Protein AF-A0A7Z9V3S9-F1 (afdb_monomer)

pLDDT: mean 89.84, std 14.11, range [37.84, 98.12]

Mean predicted aligned error: 5.93 Å

Secondary structure (DSSP, 8-state):
---TTSPPPS---GGG-EEEEEEEEEEEETTEEEEEEEEEEEEEEPTTSS-EEEEEEE--EEESSSSS-EE-GGG--SB-PPPGGG--S-SSEEE--S--EEETTEEEEEEEEES-S--EEEESSTTTSEEEEPTT--S--EEEEEEEEETTSS------SS----

Radius of gyration: 18.34 Å; Cα contacts (8 Å, |Δi|>4): 378; chains: 1; bounding box: 42×35×62 Å

Solvent-accessible surface area (backbone atoms only — not comparable to full-atom values): 9459 Å² total; per-residue (Å²): 108,94,55,84,57,40,55,62,54,93,39,80,37,82,91,48,56,44,78,46,76,75,46,62,22,60,34,78,53,98,88,30,36,39,32,18,35,10,34,32,39,34,26,10,70,38,68,58,42,105,48,65,28,35,37,28,33,16,27,42,30,38,21,81,75,86,75,61,73,45,72,37,78,89,67,40,64,72,48,62,55,41,49,66,87,68,81,64,36,32,22,20,32,43,44,39,30,52,50,74,45,79,53,92,67,31,33,39,33,54,25,44,15,19,41,63,72,72,65,52,46,53,49,65,56,70,88,80,40,45,81,44,76,50,86,90,67,70,91,79,45,59,46,79,44,79,50,78,40,53,70,76,67,87,64,84,76,86,57,61,106,52,84,80,74,133

Structure (mmCIF, N/CA/C/O backbone):
data_AF-A0A7Z9V3S9-F1
#
_entry.id   AF-A0A7Z9V3S9-F1
#
loop_
_atom_site.group_PDB
_atom_site.id
_atom_site.type_symbol
_atom_site.label_atom_id
_atom_site.label_alt_id
_atom_site.label_comp_id
_atom_site.label_asym_id
_atom_site.label_entity_id
_atom_site.label_seq_id
_atom_site.pdbx_PDB_ins_code
_atom_site.Cartn_x
_atom_site.Cartn_y
_atom_site.Cartn_z
_atom_site.occupancy
_atom_site.B_iso_or_equiv
_atom_site.auth_seq_id
_atom_site.auth_comp_id
_atom_site.auth_asym_id
_atom_site.auth_atom_id
_atom_site.pdbx_PDB_model_num
ATOM 1 N N . MET A 1 1 ? 12.859 -6.558 -1.385 1.00 61.97 1 MET A N 1
ATOM 2 C CA . MET A 1 1 ? 12.706 -7.103 -0.014 1.00 61.97 1 MET A CA 1
ATOM 3 C C . MET A 1 1 ? 13.640 -8.294 0.148 1.00 61.97 1 MET A C 1
ATOM 5 O O . MET A 1 1 ? 13.867 -8.996 -0.819 1.00 61.97 1 MET A O 1
ATOM 9 N N . ALA A 1 2 ? 14.183 -8.560 1.337 1.00 78.69 2 ALA A N 1
ATOM 10 C CA . ALA A 1 2 ? 15.066 -9.725 1.514 1.00 78.69 2 ALA A CA 1
ATOM 11 C C . ALA A 1 2 ? 14.321 -11.077 1.439 1.00 78.69 2 ALA A C 1
ATOM 13 O O . ALA A 1 2 ? 14.944 -12.111 1.231 1.00 78.69 2 ALA A O 1
ATOM 14 N N . ASN A 1 3 ? 12.993 -11.076 1.609 1.00 89.88 3 ASN A N 1
ATOM 15 C CA . ASN A 1 3 ? 12.168 -12.281 1.559 1.00 89.88 3 ASN A CA 1
ATOM 16 C C . ASN A 1 3 ? 11.812 -12.641 0.101 1.00 89.88 3 ASN A C 1
ATOM 18 O O . ASN A 1 3 ? 11.075 -11.869 -0.518 1.00 89.88 3 ASN A O 1
ATOM 22 N N . PRO A 1 4 ? 12.264 -13.793 -0.433 1.00 92.62 4 PRO A N 1
ATOM 23 C CA . PRO A 1 4 ? 11.980 -14.208 -1.809 1.00 92.62 4 PRO A CA 1
ATOM 24 C C . PRO A 1 4 ? 10.513 -14.601 -2.043 1.00 92.62 4 PRO A C 1
ATOM 26 O O . PRO A 1 4 ? 10.077 -14.655 -3.186 1.00 92.62 4 PRO A O 1
ATOM 29 N N . ASN A 1 5 ? 9.734 -14.836 -0.982 1.00 95.25 5 ASN A N 1
ATOM 30 C CA . ASN A 1 5 ? 8.317 -15.192 -1.090 1.00 95.25 5 ASN A CA 1
ATOM 31 C C . ASN A 1 5 ? 7.400 -13.979 -1.316 1.00 95.25 5 ASN A C 1
ATOM 33 O O . ASN A 1 5 ? 6.192 -14.157 -1.445 1.00 95.25 5 ASN A O 1
ATOM 37 N N . LEU A 1 6 ? 7.942 -12.759 -1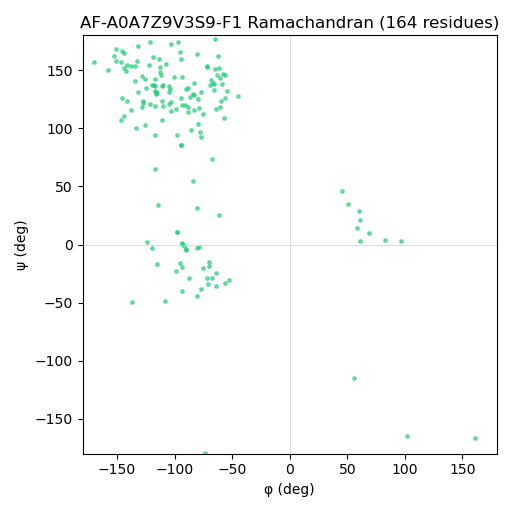.322 1.00 95.31 6 LEU A N 1
ATOM 38 C CA . LEU A 1 6 ? 7.198 -11.522 -1.570 1.00 95.31 6 LEU A CA 1
ATOM 39 C C . LEU A 1 6 ? 7.529 -10.963 -2.954 1.00 95.31 6 LEU A C 1
ATOM 41 O O . LEU A 1 6 ? 8.622 -11.201 -3.479 1.00 95.31 6 LEU A O 1
ATOM 45 N N . CYS A 1 7 ? 6.612 -10.174 -3.520 1.00 94.31 7 CYS A N 1
ATOM 46 C CA . CYS A 1 7 ? 6.861 -9.490 -4.785 1.00 94.31 7 CYS A CA 1
ATOM 47 C C . CYS A 1 7 ? 8.064 -8.555 -4.651 1.00 94.31 7 CYS A C 1
ATOM 49 O O . CYS A 1 7 ? 8.102 -7.671 -3.793 1.00 94.31 7 CYS A O 1
ATOM 51 N N . GLN A 1 8 ? 9.063 -8.757 -5.504 1.00 94.06 8 GLN A N 1
ATOM 52 C CA . GLN A 1 8 ? 10.227 -7.887 -5.538 1.00 94.06 8 GLN A CA 1
ATOM 53 C C . GLN A 1 8 ? 9.923 -6.650 -6.387 1.00 94.06 8 GLN A C 1
ATOM 55 O O . GLN A 1 8 ? 9.304 -6.786 -7.444 1.00 94.06 8 GLN A O 1
ATOM 60 N N . PRO A 1 9 ? 10.364 -5.454 -5.964 1.00 93.50 9 PRO A N 1
ATOM 61 C CA . PRO A 1 9 ? 10.438 -4.309 -6.861 1.00 93.50 9 PRO A CA 1
ATOM 62 C C . PRO A 1 9 ? 11.298 -4.654 -8.079 1.00 93.50 9 PRO A C 1
ATOM 64 O O . PRO A 1 9 ? 12.271 -5.404 -7.962 1.00 93.50 9 PRO A O 1
ATOM 67 N N . ARG A 1 10 ? 10.956 -4.101 -9.240 1.00 92.88 10 ARG A N 1
ATOM 68 C CA . ARG A 1 10 ? 11.721 -4.292 -10.478 1.00 92.88 10 ARG A CA 1
ATOM 69 C C . ARG A 1 10 ? 13.050 -3.554 -10.437 1.00 92.88 10 ARG A C 1
ATOM 71 O O . ARG A 1 10 ? 14.028 -4.037 -11.001 1.00 92.88 10 ARG A O 1
ATOM 78 N N . PHE A 1 11 ? 13.076 -2.400 -9.776 1.00 91.88 11 PHE A N 1
ATOM 79 C CA . PHE A 1 11 ? 14.257 -1.555 -9.666 1.00 91.88 11 PHE A CA 1
ATOM 80 C C . PHE A 1 11 ? 14.697 -1.427 -8.209 1.00 91.88 11 PHE A C 1
ATOM 82 O O . PHE A 1 11 ? 13.886 -1.243 -7.294 1.00 91.88 11 PHE A O 1
ATOM 89 N N . ASN A 1 12 ? 16.007 -1.538 -7.991 1.00 92.81 12 ASN A N 1
ATOM 90 C CA . ASN A 1 12 ? 16.592 -1.522 -6.661 1.00 92.81 12 ASN A CA 1
ATOM 91 C C . ASN A 1 12 ? 17.947 -0.803 -6.667 1.00 92.81 12 ASN A C 1
ATOM 93 O O . ASN A 1 12 ? 18.922 -1.314 -7.214 1.00 92.81 12 ASN A O 1
ATOM 97 N N . SER A 1 13 ? 17.981 0.364 -6.036 1.00 94.31 13 SER A N 1
ATOM 98 C CA . SER A 1 13 ? 19.121 1.263 -5.894 1.00 94.31 13 SER A CA 1
ATOM 99 C C . SER A 1 13 ? 19.108 1.777 -4.458 1.00 94.31 13 SER A C 1
ATOM 101 O O . SER A 1 13 ? 18.150 2.415 -4.020 1.00 94.31 13 SER A O 1
ATOM 103 N N . ARG A 1 14 ? 20.134 1.437 -3.675 1.00 91.81 14 ARG A N 1
ATOM 104 C CA . ARG A 1 14 ? 20.127 1.683 -2.224 1.00 91.81 14 ARG A CA 1
ATOM 105 C C . ARG A 1 14 ? 20.162 3.174 -1.901 1.00 91.81 14 ARG A C 1
ATOM 107 O O . ARG A 1 14 ? 19.652 3.600 -0.868 1.00 91.81 14 ARG A O 1
ATOM 114 N N . GLU A 1 15 ? 20.768 3.943 -2.788 1.00 94.00 15 GLU A N 1
ATOM 115 C CA . GLU A 1 15 ? 20.914 5.389 -2.732 1.00 94.00 15 GLU A CA 1
ATOM 1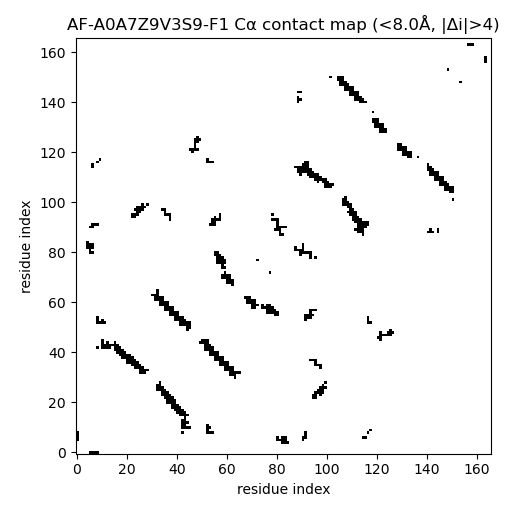16 C C . GLU A 1 15 ? 19.552 6.098 -2.812 1.00 94.00 15 GLU A C 1
ATOM 118 O O . GLU A 1 15 ? 19.397 7.188 -2.266 1.00 94.00 15 GLU A O 1
ATOM 123 N N . ASP A 1 16 ? 18.550 5.442 -3.406 1.00 93.12 16 ASP A N 1
ATOM 124 C CA . ASP A 1 16 ? 17.196 5.970 -3.596 1.00 93.12 16 ASP A CA 1
ATOM 125 C C . ASP A 1 16 ? 16.226 5.571 -2.469 1.00 93.12 16 ASP A C 1
ATOM 127 O O . ASP A 1 16 ? 15.036 5.899 -2.520 1.00 93.12 16 ASP A O 1
ATOM 131 N N . TYR A 1 17 ? 16.687 4.826 -1.458 1.00 96.19 17 TYR A N 1
ATOM 132 C CA . TYR A 1 17 ? 15.806 4.320 -0.407 1.00 96.19 17 TYR A CA 1
ATOM 133 C C . TYR A 1 17 ? 15.201 5.455 0.411 1.00 96.19 17 TYR A C 1
ATOM 135 O O . TYR A 1 17 ? 15.885 6.159 1.156 1.00 96.19 17 TYR A O 1
ATOM 143 N N . LYS A 1 18 ? 13.875 5.569 0.340 1.00 96.56 18 LYS A N 1
ATOM 144 C CA . LYS A 1 18 ? 13.100 6.552 1.093 1.00 96.56 18 LYS A CA 1
ATOM 145 C C . LYS A 1 18 ? 11.783 5.951 1.554 1.00 96.56 18 LYS A C 1
ATOM 147 O O . LYS A 1 18 ? 11.221 5.080 0.895 1.00 96.56 18 LYS A O 1
ATOM 152 N N . VAL A 1 19 ? 11.295 6.425 2.698 1.00 96.94 19 VAL A N 1
ATOM 153 C CA . VAL A 1 19 ? 9.966 6.076 3.195 1.00 96.94 19 VAL A CA 1
ATOM 154 C C . VAL A 1 19 ? 9.139 7.336 3.359 1.00 96.94 19 VAL A C 1
ATOM 156 O O . VAL A 1 19 ? 9.506 8.210 4.140 1.00 96.94 19 VAL A O 1
ATOM 159 N N . ASP A 1 20 ? 8.010 7.391 2.661 1.00 96.06 20 ASP A N 1
ATOM 160 C CA . ASP A 1 20 ? 7.038 8.477 2.752 1.00 96.06 20 ASP A CA 1
ATOM 161 C C . ASP A 1 20 ? 5.664 7.929 3.160 1.00 96.06 20 ASP A C 1
ATOM 163 O O . ASP A 1 20 ? 5.335 6.764 2.923 1.00 96.06 20 ASP A O 1
ATOM 167 N N . VAL A 1 21 ? 4.839 8.771 3.782 1.00 96.75 21 VAL A N 1
ATOM 168 C CA . VAL A 1 21 ? 3.416 8.459 3.958 1.00 96.75 21 VAL A CA 1
ATOM 169 C C . VAL A 1 21 ? 2.725 8.778 2.637 1.00 96.75 21 VAL A C 1
ATOM 171 O O . VAL A 1 21 ? 2.524 9.946 2.318 1.00 96.75 21 VAL A O 1
ATOM 174 N N . TYR A 1 22 ? 2.394 7.751 1.857 1.00 95.81 22 TYR A N 1
ATOM 175 C CA . TYR A 1 22 ? 1.791 7.929 0.531 1.00 95.81 22 TYR A CA 1
ATOM 176 C C . TYR A 1 22 ? 0.308 8.282 0.622 1.00 95.81 22 TYR A C 1
ATOM 178 O O . TYR A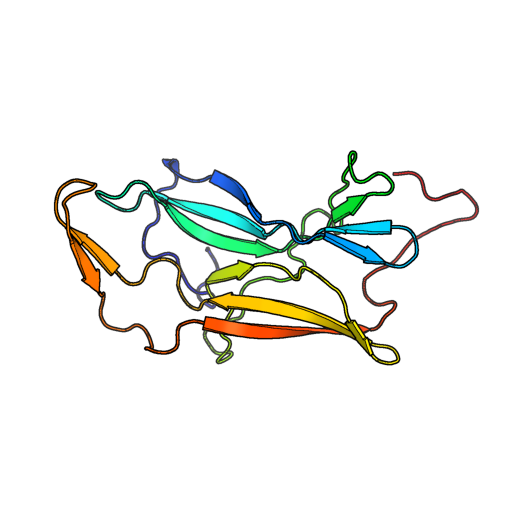 1 22 ? -0.219 9.103 -0.125 1.00 95.81 22 TYR A O 1
ATOM 186 N N . ASN A 1 23 ? -0.368 7.661 1.579 1.00 95.25 23 ASN A N 1
ATOM 187 C CA . ASN A 1 23 ? -1.765 7.896 1.884 1.00 95.25 23 ASN A CA 1
ATOM 188 C C . ASN A 1 23 ? -2.012 7.611 3.368 1.00 95.25 23 ASN A C 1
ATOM 190 O O . ASN A 1 23 ? -1.254 6.867 3.988 1.00 95.25 23 ASN A O 1
ATOM 194 N N . MET A 1 24 ? -3.071 8.180 3.938 1.00 95.88 24 MET A N 1
ATOM 195 C CA . MET A 1 24 ? -3.566 7.783 5.252 1.00 95.88 24 MET A CA 1
ATOM 196 C C . MET A 1 24 ? -5.086 7.922 5.291 1.00 95.88 24 MET A C 1
ATOM 198 O O . MET A 1 24 ? -5.606 9.035 5.362 1.00 95.88 24 MET A O 1
ATOM 202 N N . GLY A 1 25 ? -5.791 6.791 5.276 1.00 94.25 25 GLY A N 1
ATOM 203 C CA . GLY A 1 25 ? -7.214 6.755 5.601 1.00 94.25 25 GLY A CA 1
ATOM 204 C C . GLY A 1 25 ? -7.423 7.065 7.083 1.00 94.25 25 GLY A C 1
ATOM 205 O O . GLY A 1 25 ? -6.617 6.647 7.914 1.00 94.25 25 GLY A O 1
ATOM 206 N N . VAL A 1 26 ? -8.479 7.809 7.422 1.00 95.56 26 VAL A N 1
ATOM 207 C CA . VAL A 1 26 ? -8.802 8.192 8.806 1.00 95.56 26 VAL A CA 1
ATOM 208 C C . VAL A 1 26 ? -10.269 7.921 9.102 1.00 95.56 26 VAL A C 1
ATOM 210 O O . VAL A 1 26 ? -11.141 8.362 8.359 1.00 95.56 26 VAL A O 1
ATOM 213 N N . PHE A 1 27 ? -10.549 7.253 10.220 1.00 93.25 27 PHE A N 1
ATOM 214 C CA . PHE A 1 27 ? -11.910 6.949 10.660 1.00 93.25 27 PHE A CA 1
ATOM 215 C C . PHE A 1 27 ? -12.038 6.961 12.178 1.00 93.25 27 PHE A C 1
ATOM 217 O O . PHE A 1 27 ? -11.066 6.795 12.913 1.00 93.25 27 PHE A O 1
ATOM 224 N N . ARG A 1 28 ? -13.259 7.174 12.672 1.00 91.81 28 ARG A N 1
ATOM 225 C CA . ARG A 1 28 ? -13.535 7.207 14.109 1.00 91.81 28 ARG A CA 1
ATOM 226 C C . ARG A 1 28 ? -13.854 5.808 14.628 1.00 91.81 28 ARG A C 1
ATOM 228 O O . ARG A 1 28 ? -14.679 5.110 14.053 1.00 91.81 28 ARG A O 1
ATOM 235 N N . TYR A 1 29 ? -13.264 5.433 15.758 1.00 88.31 29 TYR A N 1
ATOM 236 C CA . TYR A 1 29 ? -13.558 4.188 16.460 1.00 88.31 29 TYR A CA 1
ATOM 237 C C . TYR A 1 29 ? -13.437 4.384 17.976 1.00 88.31 29 TYR A C 1
ATOM 239 O O . TYR A 1 29 ? -12.415 4.865 18.458 1.00 88.31 29 TYR A O 1
ATOM 247 N N . GLN A 1 30 ? -14.491 4.039 18.728 1.00 84.69 30 GLN A N 1
ATOM 248 C CA . GLN A 1 30 ? -14.518 4.035 20.206 1.00 84.69 30 GLN A CA 1
ATOM 249 C C . GLN A 1 30 ? -13.902 5.292 20.866 1.00 84.69 30 GLN A C 1
ATOM 251 O O . GLN A 1 30 ? -13.097 5.208 21.788 1.00 84.69 30 GLN A O 1
ATOM 256 N N . GLY A 1 31 ? -14.260 6.484 20.375 1.00 85.94 31 GLY A N 1
ATOM 257 C CA . GLY A 1 31 ? -13.788 7.757 20.943 1.00 85.94 31 GLY A CA 1
ATOM 258 C C . GLY A 1 31 ? -12.407 8.229 20.470 1.00 85.94 31 GLY A C 1
ATOM 259 O O . GLY A 1 31 ? -11.958 9.284 20.910 1.00 85.94 31 GLY A O 1
ATOM 260 N N . TYR A 1 32 ? -11.773 7.510 19.544 1.00 91.12 32 TYR A N 1
ATOM 261 C CA . TYR A 1 32 ? -10.526 7.906 18.888 1.00 91.12 32 TYR A CA 1
ATOM 262 C C . TYR A 1 32 ? -10.714 8.052 17.383 1.00 91.12 32 TYR A C 1
ATOM 264 O O . TYR A 1 32 ? -11.645 7.497 16.799 1.00 91.12 32 TYR A O 1
ATOM 272 N N . TYR A 1 33 ? -9.785 8.759 16.756 1.00 94.69 33 TYR A N 1
ATOM 273 C CA . TYR A 1 33 ? -9.528 8.657 15.331 1.00 94.69 33 TYR A CA 1
ATOM 274 C C . TYR A 1 33 ? -8.408 7.650 15.123 1.00 94.69 33 TYR A C 1
ATOM 276 O O . TYR A 1 33 ? -7.342 7.769 15.726 1.00 94.69 33 TYR A O 1
ATOM 284 N N . LEU A 1 34 ? -8.656 6.653 14.288 1.00 93.88 34 LEU A N 1
ATOM 285 C CA . LEU A 1 34 ? -7.654 5.722 13.806 1.00 93.88 34 LEU A CA 1
ATOM 286 C C . LEU A 1 34 ? -7.228 6.142 12.405 1.00 93.88 34 LEU A C 1
ATOM 288 O O . LEU A 1 34 ? -8.034 6.649 11.626 1.00 93.88 34 LEU A O 1
ATOM 292 N N . GLY A 1 35 ? -5.949 5.948 12.116 1.00 95.56 35 GLY A N 1
ATOM 293 C CA . GLY A 1 35 ? -5.323 6.246 10.841 1.00 95.56 35 GLY A CA 1
ATOM 294 C C . GLY A 1 35 ? -4.602 5.018 10.306 1.00 95.56 35 GLY A C 1
ATOM 295 O O . GLY A 1 35 ? -3.993 4.276 11.079 1.00 95.56 35 GLY A O 1
ATOM 296 N N . THR A 1 36 ? -4.647 4.817 8.993 1.00 96.44 36 THR A N 1
ATOM 297 C CA . THR A 1 36 ? -4.009 3.695 8.285 1.00 96.44 36 THR A CA 1
ATOM 298 C C . THR A 1 36 ? -2.937 4.201 7.314 1.00 96.44 36 THR A C 1
ATOM 300 O O . THR A 1 36 ? -3.100 4.087 6.097 1.00 96.44 36 THR A O 1
ATOM 303 N N . PRO A 1 37 ? -1.842 4.823 7.800 1.00 97.38 37 PRO A N 1
ATOM 304 C CA . PRO A 1 37 ? -0.820 5.353 6.909 1.00 97.38 37 PRO A CA 1
ATOM 305 C C . PRO A 1 37 ? -0.203 4.229 6.069 1.00 97.38 37 PRO A C 1
ATOM 307 O O . PRO A 1 37 ? 0.405 3.297 6.600 1.00 97.38 37 PRO A O 1
ATOM 310 N N . ALA A 1 38 ? -0.365 4.332 4.753 1.00 98.00 38 ALA A N 1
ATOM 311 C CA . ALA A 1 38 ? 0.304 3.509 3.764 1.00 98.00 38 ALA A CA 1
ATOM 312 C C . ALA A 1 38 ? 1.735 4.033 3.609 1.00 98.00 38 ALA A C 1
ATOM 314 O O . ALA A 1 38 ? 1.988 5.025 2.919 1.00 98.00 38 ALA A O 1
ATOM 315 N N . MET A 1 39 ? 2.665 3.393 4.313 1.00 98.12 39 MET A N 1
ATOM 316 C CA . MET A 1 39 ? 4.081 3.725 4.248 1.00 98.12 39 MET A CA 1
ATOM 317 C C . MET A 1 39 ? 4.631 3.194 2.932 1.00 98.12 39 MET A C 1
ATOM 319 O O . MET A 1 39 ? 4.691 1.981 2.736 1.00 98.12 39 MET A O 1
ATOM 323 N N . TYR A 1 40 ? 5.018 4.089 2.035 1.00 97.69 40 TYR A N 1
ATOM 324 C CA . TYR A 1 40 ? 5.626 3.723 0.768 1.00 97.69 40 TYR A CA 1
ATOM 325 C C . TYR A 1 40 ? 7.139 3.675 0.915 1.00 97.69 40 TYR A C 1
ATOM 327 O O . TYR A 1 40 ? 7.762 4.674 1.261 1.00 97.69 40 TYR A O 1
ATOM 335 N N . HIS A 1 41 ? 7.708 2.505 0.659 1.00 97.00 41 HIS A N 1
ATOM 336 C CA . HIS A 1 41 ? 9.135 2.233 0.657 1.00 97.00 41 HIS A CA 1
ATOM 337 C C . HIS A 1 41 ? 9.638 2.290 -0.785 1.00 97.00 41 HIS A C 1
ATOM 339 O O . HIS A 1 41 ? 9.558 1.293 -1.508 1.00 97.00 41 HIS A O 1
ATOM 345 N N . ALA A 1 42 ? 10.139 3.455 -1.195 1.00 96.94 42 ALA A N 1
ATOM 346 C CA . ALA A 1 42 ? 10.808 3.618 -2.477 1.00 96.94 42 ALA A CA 1
ATOM 347 C C . ALA A 1 42 ? 12.103 2.799 -2.486 1.00 96.94 42 ALA A C 1
ATOM 349 O O . ALA A 1 42 ? 12.877 2.840 -1.525 1.00 96.94 42 ALA A O 1
ATOM 350 N N . THR A 1 43 ? 12.329 2.051 -3.563 1.00 96.12 43 THR A N 1
ATOM 351 C CA . THR A 1 43 ? 13.523 1.218 -3.740 1.00 96.12 43 THR A CA 1
ATOM 352 C C . THR A 1 43 ? 14.402 1.654 -4.894 1.00 96.12 43 THR A C 1
ATOM 354 O O . THR A 1 43 ? 15.545 1.222 -4.941 1.00 96.12 43 THR A O 1
ATOM 357 N N . SER A 1 44 ? 13.902 2.466 -5.824 1.00 96.12 44 SER A N 1
ATOM 358 C CA . SER A 1 44 ? 14.707 3.089 -6.879 1.00 96.12 44 SER A CA 1
ATOM 359 C C . SER A 1 44 ? 13.906 4.149 -7.629 1.00 96.12 44 SER A C 1
ATOM 361 O O . SER A 1 44 ? 12.677 4.067 -7.677 1.00 96.12 44 SER A O 1
ATOM 363 N N . GLY A 1 45 ? 14.580 5.104 -8.270 1.00 94.50 45 GLY A N 1
ATOM 364 C CA . GLY A 1 45 ? 13.987 5.879 -9.362 1.00 94.50 45 GLY A CA 1
ATOM 365 C C . GLY A 1 45 ? 13.623 5.004 -10.570 1.00 94.50 45 GLY A C 1
ATOM 366 O O . GLY A 1 45 ? 14.307 4.033 -10.888 1.00 94.50 45 GLY A O 1
ATOM 367 N N . VAL A 1 46 ? 12.544 5.349 -11.272 1.00 92.62 46 VAL A N 1
ATOM 368 C CA . VAL A 1 46 ? 12.216 4.742 -12.569 1.00 92.62 46 VAL A CA 1
ATOM 369 C C . VAL A 1 46 ? 13.005 5.470 -13.65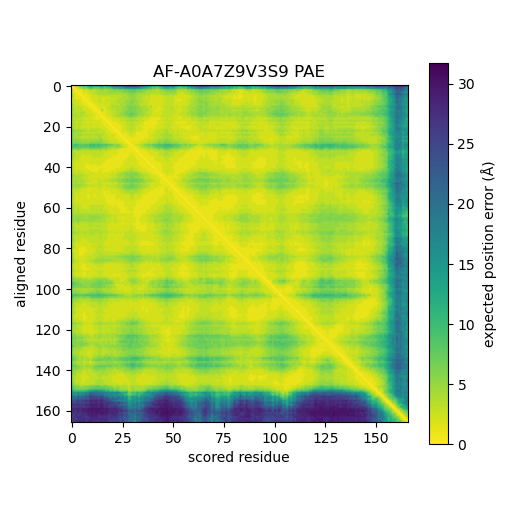1 1.00 92.62 46 VAL A C 1
ATOM 371 O O . VAL A 1 46 ? 12.979 6.697 -13.736 1.00 92.62 46 VAL A O 1
ATOM 374 N N . LYS A 1 47 ? 13.725 4.721 -14.491 1.00 91.44 47 LYS A N 1
ATOM 375 C CA . LYS A 1 47 ? 14.540 5.304 -15.563 1.00 91.44 47 LYS A CA 1
ATOM 376 C C . LYS A 1 47 ? 13.691 6.225 -16.449 1.00 91.44 47 LYS A C 1
ATOM 378 O O . LYS A 1 47 ? 12.616 5.832 -16.891 1.00 91.44 47 LYS A O 1
ATOM 383 N N . ASN A 1 48 ? 14.212 7.424 -16.715 1.00 93.50 48 ASN A N 1
ATOM 384 C CA . ASN A 1 48 ? 13.600 8.456 -17.558 1.00 93.50 48 ASN A CA 1
ATOM 385 C C . ASN A 1 48 ? 12.204 8.936 -17.112 1.00 93.50 48 ASN A C 1
ATOM 387 O O . ASN A 1 48 ? 11.532 9.608 -17.886 1.00 93.50 48 ASN A O 1
ATOM 391 N N . TYR A 1 49 ? 11.764 8.635 -15.886 1.00 95.50 49 TYR A N 1
ATOM 392 C CA . TYR A 1 49 ? 10.429 8.986 -15.406 1.00 95.50 49 TYR A CA 1
ATOM 393 C C . TYR A 1 49 ? 10.486 9.576 -13.986 1.00 95.50 49 TYR A C 1
ATOM 395 O O . TYR A 1 49 ? 11.239 9.076 -13.152 1.00 95.50 49 TYR A O 1
ATOM 403 N N . PRO A 1 50 ? 9.688 10.607 -13.645 1.00 93.81 50 PRO A N 1
ATOM 404 C CA . PRO A 1 50 ? 9.812 11.338 -12.378 1.00 93.81 50 PRO A CA 1
ATOM 405 C C . PRO A 1 50 ? 9.154 10.616 -11.188 1.00 93.81 50 PRO A C 1
ATOM 407 O O . PRO A 1 50 ? 8.628 11.251 -10.276 1.00 93.81 50 PRO A O 1
ATOM 410 N N . ASN A 1 51 ? 9.136 9.284 -11.189 1.00 93.19 51 ASN A N 1
ATOM 411 C CA . ASN A 1 51 ? 8.547 8.481 -10.123 1.00 93.19 51 ASN A CA 1
ATOM 412 C C . ASN A 1 51 ? 9.510 7.372 -9.696 1.00 93.19 51 ASN A C 1
ATOM 414 O O . ASN A 1 51 ? 10.535 7.134 -10.328 1.00 93.19 51 ASN A O 1
ATOM 418 N N . THR A 1 52 ? 9.176 6.697 -8.607 1.00 95.06 52 THR A N 1
ATOM 419 C CA . THR A 1 52 ? 9.971 5.607 -8.045 1.00 95.06 52 THR A CA 1
ATOM 420 C C . THR A 1 52 ? 9.230 4.281 -8.148 1.00 95.06 52 THR A C 1
ATOM 422 O O . THR A 1 52 ? 8.002 4.236 -8.283 1.00 95.06 52 THR A O 1
ATOM 425 N N . ASP A 1 53 ? 9.999 3.203 -8.075 1.00 95.69 53 ASP A N 1
ATOM 426 C CA . ASP A 1 53 ? 9.509 1.861 -7.794 1.00 95.69 53 ASP A CA 1
ATOM 427 C C . ASP A 1 53 ? 9.627 1.559 -6.294 1.00 95.69 53 ASP A C 1
ATOM 429 O O . ASP A 1 53 ? 10.386 2.220 -5.578 1.00 95.69 53 ASP A O 1
ATOM 433 N N . GLY A 1 54 ? 8.863 0.586 -5.803 1.00 95.88 54 GLY A N 1
ATOM 434 C CA . GLY A 1 54 ? 8.800 0.291 -4.377 1.00 95.88 54 GLY A CA 1
ATOM 435 C C . GLY A 1 54 ? 7.574 -0.512 -3.958 1.00 95.88 54 GLY A C 1
ATOM 436 O O . GLY A 1 54 ? 6.854 -1.076 -4.781 1.00 95.88 54 GLY A O 1
ATOM 437 N N . TYR A 1 55 ? 7.329 -0.556 -2.650 1.00 96.62 55 TYR A N 1
ATOM 438 C CA . TYR A 1 55 ? 6.228 -1.315 -2.049 1.00 96.62 55 TYR A CA 1
ATOM 439 C C . TYR A 1 55 ? 5.620 -0.590 -0.845 1.00 96.62 55 TYR A C 1
ATOM 441 O O . TYR A 1 55 ? 6.211 0.346 -0.308 1.00 96.62 55 TYR A O 1
ATOM 449 N N . HIS A 1 56 ? 4.434 -1.020 -0.412 1.00 97.81 56 HIS A N 1
ATOM 450 C CA . HIS A 1 56 ? 3.714 -0.406 0.703 1.00 97.81 56 HIS A CA 1
ATOM 451 C C . HIS A 1 56 ? 3.624 -1.320 1.924 1.00 97.81 56 HIS A C 1
ATOM 453 O O . HIS A 1 56 ? 3.466 -2.533 1.803 1.00 97.81 56 HIS A O 1
ATOM 459 N N . LEU A 1 57 ? 3.656 -0.707 3.106 1.00 97.31 57 LEU A N 1
ATOM 460 C CA . LEU A 1 57 ? 3.282 -1.319 4.378 1.00 97.31 57 LEU A CA 1
ATOM 461 C C . LEU A 1 57 ? 2.273 -0.403 5.067 1.00 97.31 57 LEU A C 1
ATOM 463 O O . LEU A 1 57 ? 2.588 0.743 5.390 1.00 97.31 57 LEU A O 1
ATOM 467 N N . VAL A 1 58 ? 1.057 -0.887 5.307 1.00 97.50 58 VAL A N 1
ATOM 468 C CA . VAL A 1 58 ? 0.060 -0.118 6.057 1.00 97.50 58 VAL A CA 1
ATOM 469 C C . VAL A 1 58 ? 0.372 -0.258 7.536 1.00 97.50 58 VAL A C 1
ATOM 471 O O . VAL A 1 58 ? 0.454 -1.370 8.051 1.00 97.50 58 VAL A O 1
ATOM 474 N N . GLN A 1 59 ? 0.539 0.862 8.230 1.00 96.50 59 GLN A N 1
ATOM 475 C CA . GLN A 1 59 ? 0.683 0.905 9.686 1.00 96.50 59 GLN A CA 1
ATOM 476 C C . GLN A 1 59 ? -0.623 1.374 10.334 1.00 96.50 59 GLN A C 1
ATOM 478 O O . GLN A 1 59 ? -1.552 1.796 9.649 1.00 96.50 59 GLN A O 1
ATOM 483 N N . LEU A 1 60 ? -0.688 1.314 11.664 1.00 94.44 60 LEU A N 1
ATOM 484 C CA . LEU A 1 60 ? -1.803 1.846 12.441 1.00 94.44 60 LEU A CA 1
ATOM 485 C C . LEU A 1 60 ? -1.345 3.068 13.243 1.00 94.44 60 LEU A C 1
ATOM 487 O O . LEU A 1 60 ? -0.276 3.059 13.859 1.00 94.44 60 LEU A O 1
ATOM 491 N N . ALA A 1 61 ? -2.159 4.115 13.253 1.00 95.44 61 ALA A N 1
ATOM 492 C CA . ALA A 1 61 ? -1.964 5.304 14.069 1.00 95.44 61 ALA A CA 1
ATOM 493 C C . ALA A 1 61 ? -3.264 5.683 14.780 1.00 95.44 61 ALA A C 1
ATOM 495 O O . ALA A 1 61 ? -4.350 5.326 14.327 1.00 95.44 61 ALA A O 1
ATOM 496 N N . CYS A 1 62 ? -3.168 6.425 15.879 1.00 95.75 62 CYS A N 1
ATOM 497 C CA . CYS A 1 62 ? -4.333 6.989 16.547 1.00 95.75 62 CYS A CA 1
ATOM 498 C C . CYS A 1 62 ? -4.135 8.455 16.918 1.00 95.75 62 CYS A C 1
ATOM 500 O O . CYS A 1 62 ? -3.017 8.907 17.179 1.00 95.75 62 CYS A O 1
ATOM 502 N N . SER A 1 63 ? -5.246 9.173 17.006 1.00 96.19 63 SER A N 1
ATOM 503 C CA . SER A 1 63 ? -5.322 10.545 17.483 1.00 96.19 63 SER A CA 1
ATOM 504 C C . SER A 1 63 ? -6.618 10.764 18.263 1.00 96.19 63 SER A C 1
ATOM 506 O O . SER A 1 63 ? -7.632 10.110 18.012 1.00 96.19 63 SER A O 1
ATOM 508 N N . ARG A 1 64 ? -6.598 11.699 19.214 1.00 95.31 64 ARG A N 1
ATOM 509 C CA . ARG A 1 64 ? -7.812 12.197 19.884 1.00 95.31 64 ARG A CA 1
ATOM 510 C C . ARG A 1 64 ? -8.313 13.516 19.293 1.00 95.31 64 ARG A C 1
ATOM 512 O O . ARG A 1 64 ? -9.491 13.824 19.431 1.00 95.31 64 ARG A O 1
ATOM 519 N N . ASP A 1 65 ? -7.435 14.279 18.647 1.00 94.94 65 ASP A N 1
ATOM 520 C CA . ASP A 1 65 ? -7.658 15.675 18.252 1.00 94.94 65 ASP A CA 1
ATOM 521 C C . ASP A 1 65 ? -7.462 15.930 16.744 1.00 94.94 65 ASP A C 1
ATOM 523 O O . ASP A 1 65 ? -7.565 17.075 16.309 1.00 94.94 65 ASP A O 1
ATOM 527 N N . LEU A 1 66 ? -7.171 14.881 15.959 1.00 95.44 66 LEU A N 1
ATOM 528 C CA . LEU A 1 66 ? -6.799 14.914 14.534 1.00 95.44 66 LEU A CA 1
ATOM 529 C C . LEU A 1 66 ? -5.510 15.686 14.210 1.00 95.44 66 LEU A C 1
ATOM 531 O O . LEU A 1 66 ? -5.131 15.773 13.042 1.00 95.44 66 LEU A O 1
ATOM 535 N N . LYS A 1 67 ? -4.809 16.208 15.218 1.00 95.38 67 LYS A N 1
ATOM 536 C CA . LYS A 1 67 ? -3.584 17.004 15.063 1.00 95.38 67 LYS A CA 1
ATOM 537 C C . LYS A 1 67 ? -2.367 16.216 15.516 1.00 95.38 67 LYS A C 1
ATOM 539 O O . LYS A 1 67 ? -1.377 16.126 14.796 1.00 95.38 67 LYS A O 1
ATOM 544 N N . THR A 1 68 ? -2.465 15.614 16.693 1.00 96.12 68 THR A N 1
ATOM 545 C CA . THR A 1 68 ? -1.403 14.837 17.318 1.00 96.12 68 THR A CA 1
ATOM 546 C C . THR A 1 68 ? -1.654 13.363 17.053 1.00 96.12 68 THR A C 1
ATOM 548 O O . THR A 1 68 ? -2.670 12.808 17.477 1.00 96.12 68 THR A O 1
ATOM 551 N N . TRP A 1 69 ? -0.737 12.730 16.325 1.00 96.38 69 TRP A N 1
ATOM 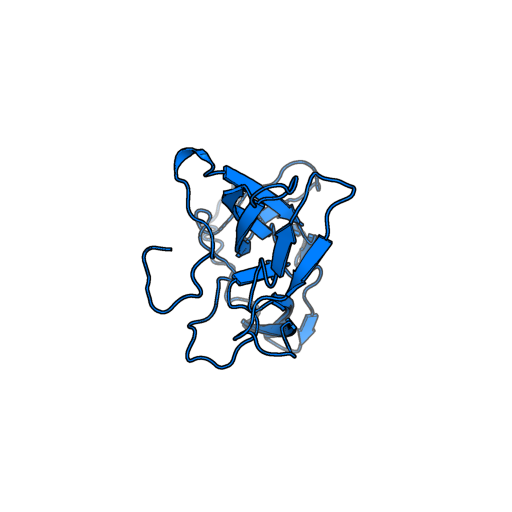552 C CA . TRP A 1 69 ? -0.856 11.340 15.898 1.00 96.38 69 TRP A CA 1
ATOM 553 C C . TRP A 1 69 ? 0.242 10.481 16.519 1.00 96.38 69 TRP A C 1
ATOM 555 O O . TRP A 1 69 ? 1.426 10.803 16.432 1.00 96.38 69 TRP A O 1
ATOM 565 N N . HIS A 1 70 ? -0.154 9.344 17.086 1.00 95.81 70 HIS A N 1
ATOM 566 C CA . HIS A 1 70 ? 0.754 8.338 17.630 1.00 95.81 70 HIS A CA 1
ATOM 567 C C . HIS A 1 70 ? 0.698 7.085 16.758 1.00 95.81 70 HIS A C 1
ATOM 569 O O . HIS A 1 70 ? -0.375 6.520 16.553 1.00 95.81 70 HIS A O 1
ATOM 575 N N . ARG A 1 71 ? 1.847 6.637 16.236 1.00 94.56 71 ARG A N 1
ATOM 576 C CA . ARG A 1 71 ? 1.943 5.348 15.533 1.00 94.56 71 ARG A CA 1
ATOM 577 C C . ARG A 1 71 ? 1.958 4.202 16.542 1.00 94.56 71 ARG A C 1
ATOM 579 O O . ARG A 1 71 ? 2.729 4.239 17.497 1.00 94.56 71 ARG A O 1
ATOM 586 N N . LEU A 1 72 ? 1.126 3.195 16.304 1.00 92.94 72 LEU A N 1
ATOM 587 C CA . LEU A 1 72 ? 0.901 2.050 17.185 1.00 92.94 72 LEU A CA 1
ATOM 588 C C . LEU A 1 72 ? 1.743 0.833 16.769 1.00 92.94 72 LEU A C 1
ATOM 590 O O . LEU A 1 72 ? 2.438 0.855 15.751 1.00 92.94 72 LEU A O 1
ATOM 594 N N . GLY A 1 73 ? 1.706 -0.229 17.584 1.00 90.56 73 GLY A N 1
ATOM 595 C CA . GLY A 1 73 ? 2.288 -1.537 17.246 1.00 90.56 73 GLY A CA 1
ATOM 596 C C . GLY A 1 73 ? 3.796 -1.518 16.987 1.00 90.56 73 GLY A C 1
ATOM 597 O O . GLY A 1 73 ? 4.286 -2.284 16.159 1.00 90.56 73 GLY A O 1
ATOM 598 N N . ASN A 1 74 ? 4.528 -0.592 17.618 1.00 94.25 74 ASN A N 1
ATOM 599 C CA . ASN A 1 74 ? 5.943 -0.328 17.336 1.00 94.25 74 ASN A CA 1
ATOM 600 C C . ASN A 1 74 ? 6.231 -0.130 15.831 1.00 94.25 74 ASN A C 1
ATOM 602 O O . ASN A 1 74 ? 7.270 -0.546 15.325 1.00 94.25 74 ASN A O 1
ATOM 606 N N . ARG A 1 75 ? 5.286 0.484 15.098 1.00 94.25 75 ARG A N 1
ATOM 607 C CA . ARG A 1 75 ? 5.373 0.719 13.644 1.00 94.25 75 ARG A CA 1
ATOM 608 C C . ARG A 1 75 ? 5.481 -0.572 12.820 1.00 94.25 75 ARG A C 1
ATOM 610 O O . ARG A 1 75 ? 5.928 -0.531 11.675 1.00 94.25 75 ARG A O 1
ATOM 617 N N . SER A 1 76 ? 5.065 -1.706 13.379 1.00 94.25 76 SER A N 1
ATOM 618 C CA . SER A 1 76 ? 4.930 -2.947 12.619 1.00 94.25 76 SER A CA 1
ATOM 619 C C . SER A 1 76 ? 3.831 -2.792 11.561 1.00 94.25 76 SER A C 1
ATOM 621 O O . SER A 1 76 ? 2.887 -2.020 11.777 1.00 94.25 76 SER A O 1
ATOM 623 N N . PRO A 1 77 ? 3.923 -3.501 10.424 1.00 94.19 77 PRO A N 1
ATOM 624 C CA . PRO A 1 77 ? 2.830 -3.551 9.463 1.00 94.19 77 PRO A CA 1
ATOM 625 C C . PRO A 1 77 ? 1.549 -4.049 10.140 1.00 94.19 77 PRO A C 1
ATOM 627 O O . PRO A 1 77 ? 1.544 -5.103 10.771 1.00 94.19 77 PRO A O 1
ATOM 630 N N . PHE A 1 78 ? 0.478 -3.274 10.012 1.00 94.69 78 PHE A N 1
ATOM 631 C CA . PHE A 1 78 ? -0.883 -3.691 10.328 1.00 94.69 78 PHE A CA 1
ATOM 632 C C . PHE A 1 78 ? -1.464 -4.519 9.177 1.00 94.69 78 PHE A C 1
ATOM 634 O O . PHE A 1 78 ? -2.019 -5.586 9.410 1.00 94.69 78 PHE A O 1
ATOM 641 N N . ILE A 1 79 ? -1.266 -4.057 7.936 1.00 95.44 79 ILE A N 1
ATOM 642 C CA . ILE A 1 79 ? -1.502 -4.831 6.710 1.00 95.44 79 ILE A CA 1
ATOM 643 C C . ILE A 1 79 ? -0.219 -4.753 5.877 1.00 95.44 79 ILE A C 1
ATOM 645 O O . ILE A 1 79 ? 0.285 -3.663 5.589 1.00 95.44 79 ILE A O 1
ATOM 649 N N . GLY A 1 80 ? 0.338 -5.913 5.541 1.00 95.75 80 GLY A N 1
ATOM 650 C CA . GLY A 1 80 ? 1.552 -6.056 4.738 1.00 95.75 80 GLY A CA 1
ATOM 651 C C . GLY A 1 80 ? 1.295 -6.884 3.480 1.00 95.75 80 GLY A C 1
ATOM 652 O O . GLY A 1 80 ? 0.196 -7.412 3.325 1.00 95.75 80 GLY A O 1
ATOM 653 N N . PRO A 1 81 ? 2.291 -6.993 2.587 1.00 96.62 81 PRO A N 1
ATOM 654 C CA . PRO A 1 81 ? 2.130 -7.721 1.345 1.00 96.62 81 PRO A CA 1
ATOM 655 C C . PRO A 1 81 ? 1.924 -9.213 1.583 1.00 96.62 81 PRO A C 1
ATOM 657 O O . PRO A 1 81 ? 2.624 -9.825 2.400 1.00 96.62 81 PRO A O 1
ATOM 660 N N . SER A 1 82 ? 1.001 -9.801 0.831 1.00 96.88 82 SER A N 1
ATOM 661 C CA . SER A 1 82 ? 0.782 -11.243 0.852 1.00 96.88 82 SER A CA 1
ATOM 662 C C . SER A 1 82 ? 1.925 -11.999 0.157 1.00 96.88 82 SER A C 1
ATOM 664 O O . SER A 1 82 ? 2.576 -11.466 -0.749 1.00 96.88 82 SER A O 1
ATOM 666 N N . PRO A 1 83 ? 2.177 -13.268 0.534 1.00 96.12 83 PRO A N 1
ATOM 667 C CA . PRO A 1 83 ? 3.080 -14.140 -0.210 1.00 96.12 83 PRO A CA 1
ATOM 668 C C . PRO A 1 83 ? 2.645 -14.307 -1.671 1.00 96.12 83 PRO A C 1
ATOM 670 O O . PRO A 1 83 ? 1.452 -14.394 -1.957 1.00 96.12 83 PRO A O 1
ATOM 673 N N . LEU A 1 84 ? 3.602 -14.453 -2.588 1.00 94.62 84 LEU A N 1
ATOM 674 C CA . LEU A 1 84 ? 3.345 -14.651 -4.023 1.00 94.62 84 LEU A CA 1
ATOM 675 C C . LEU A 1 84 ? 2.438 -15.857 -4.317 1.00 94.62 84 LEU A C 1
ATOM 677 O O . LEU A 1 84 ? 1.646 -15.826 -5.252 1.00 94.62 84 LEU A O 1
ATOM 681 N N . SER A 1 85 ? 2.519 -16.912 -3.504 1.00 94.62 85 SER A N 1
ATOM 682 C CA . SER A 1 85 ? 1.722 -18.135 -3.657 1.00 94.62 85 SER A CA 1
ATOM 683 C C . SER A 1 85 ? 0.282 -18.026 -3.144 1.00 94.62 85 SER A C 1
ATOM 685 O O . SER A 1 85 ? -0.466 -18.994 -3.238 1.00 94.62 85 SER A O 1
ATOM 687 N N . SER A 1 86 ? -0.114 -16.884 -2.577 1.00 94.44 86 SER A N 1
ATOM 688 C CA . SER A 1 86 ? -1.438 -16.710 -1.963 1.00 94.44 86 SER A CA 1
ATOM 689 C C . SER A 1 86 ? -2.581 -16.557 -2.970 1.00 94.44 86 SER A C 1
ATOM 691 O O . SER A 1 86 ? -3.737 -16.729 -2.597 1.00 94.44 86 SER A O 1
ATOM 693 N N . GLY A 1 87 ? -2.279 -16.190 -4.221 1.00 92.94 87 GLY A N 1
ATOM 694 C CA . GLY A 1 87 ? -3.292 -15.760 -5.192 1.00 92.94 87 GLY A CA 1
ATOM 695 C C . GLY A 1 87 ? -3.932 -14.403 -4.862 1.00 92.94 87 GLY A C 1
ATOM 696 O O . GLY A 1 87 ? -4.921 -14.033 -5.490 1.00 92.94 87 GLY A O 1
ATOM 697 N N . ALA A 1 88 ? -3.397 -13.666 -3.882 1.00 96.00 88 ALA A N 1
ATOM 698 C CA . ALA A 1 88 ? -3.916 -12.369 -3.467 1.00 96.00 88 ALA A CA 1
ATOM 699 C C . ALA A 1 88 ? -3.459 -11.225 -4.387 1.00 96.00 88 ALA A C 1
ATOM 701 O O . ALA A 1 88 ? -2.496 -11.341 -5.148 1.00 96.00 88 ALA A O 1
ATOM 702 N N . TYR A 1 89 ? -4.145 -10.085 -4.281 1.00 97.44 89 TYR A N 1
ATOM 703 C CA . TYR A 1 89 ? -3.824 -8.880 -5.050 1.00 97.44 89 TYR A CA 1
ATOM 704 C C . TYR A 1 89 ? -2.899 -7.915 -4.309 1.00 97.44 89 TYR A C 1
ATOM 706 O O . TYR A 1 89 ? -2.285 -7.070 -4.940 1.00 97.44 89 TYR A O 1
ATOM 714 N N . ASP A 1 90 ? -2.769 -7.991 -2.989 1.00 97.12 90 ASP A N 1
ATOM 715 C CA . ASP A 1 90 ? -1.933 -7.093 -2.182 1.00 97.12 90 ASP A CA 1
ATOM 716 C C . ASP A 1 90 ? -0.465 -7.533 -2.129 1.00 97.12 90 ASP A C 1
ATOM 718 O O . ASP A 1 90 ? 0.108 -7.712 -1.061 1.00 97.12 90 ASP A O 1
ATOM 722 N N . LEU A 1 91 ? 0.171 -7.709 -3.286 1.00 96.94 91 LEU A N 1
ATOM 723 C CA . LEU A 1 91 ? 1.544 -8.228 -3.336 1.00 96.94 91 LEU A CA 1
ATOM 724 C C . LEU A 1 91 ? 2.613 -7.133 -3.227 1.00 96.94 91 LEU A C 1
ATOM 726 O O . LEU A 1 91 ? 3.715 -7.404 -2.747 1.00 96.94 91 LEU A O 1
ATOM 730 N N . ALA A 1 92 ? 2.318 -5.907 -3.675 1.00 95.81 92 ALA A N 1
ATOM 731 C CA . ALA A 1 92 ? 3.303 -4.824 -3.722 1.00 95.81 92 ALA A CA 1
ATOM 732 C C . ALA A 1 92 ? 2.752 -3.477 -3.249 1.00 95.81 92 ALA A C 1
ATOM 734 O O . ALA A 1 92 ? 3.380 -2.810 -2.423 1.00 95.81 92 ALA A O 1
ATOM 735 N N . GLN A 1 93 ? 1.594 -3.053 -3.765 1.00 96.69 93 GLN A N 1
ATOM 736 C CA . GLN A 1 93 ? 0.982 -1.793 -3.347 1.00 96.69 93 GLN A CA 1
ATOM 737 C C . GLN A 1 93 ? -0.272 -2.039 -2.533 1.00 96.69 93 GLN A C 1
ATOM 739 O O . GLN A 1 93 ? -1.096 -2.883 -2.873 1.00 96.69 93 GLN A O 1
ATOM 744 N N . ILE A 1 94 ? -0.402 -1.271 -1.458 1.00 97.56 94 ILE A N 1
ATOM 745 C CA . ILE A 1 94 ? -1.485 -1.394 -0.499 1.00 97.56 94 ILE A CA 1
ATOM 746 C C . ILE A 1 94 ? -1.872 0.015 -0.084 1.00 97.56 94 ILE A C 1
ATOM 748 O O . ILE A 1 94 ? -1.030 0.773 0.399 1.00 97.56 94 ILE A O 1
ATOM 752 N N . ILE A 1 95 ? -3.144 0.357 -0.259 1.00 96.44 95 ILE A N 1
ATOM 753 C CA . ILE A 1 95 ? -3.714 1.590 0.283 1.00 96.44 95 ILE A CA 1
ATOM 754 C C . ILE A 1 95 ? -4.672 1.182 1.389 1.00 96.44 95 ILE A C 1
ATOM 756 O O . ILE A 1 95 ? -5.609 0.422 1.150 1.00 96.44 95 ILE A O 1
ATOM 760 N N . GLY A 1 96 ? -4.386 1.652 2.604 1.00 92.69 96 GLY A N 1
ATOM 761 C CA . GLY A 1 96 ? -5.120 1.285 3.807 1.00 92.69 96 GLY A CA 1
ATOM 762 C C . GLY A 1 96 ? -6.591 1.695 3.764 1.00 92.69 96 GLY A C 1
ATOM 763 O O . GLY A 1 96 ? -7.010 2.555 2.989 1.00 92.69 96 GLY A O 1
ATOM 764 N N . SER A 1 97 ? -7.385 1.076 4.637 1.00 91.06 97 SER A N 1
ATOM 765 C CA . SER A 1 97 ? -8.815 1.365 4.702 1.00 91.06 97 SER A CA 1
ATOM 766 C C . SER A 1 97 ? -9.085 2.789 5.179 1.00 91.06 97 SER A C 1
ATOM 768 O O . SER A 1 97 ? -8.477 3.257 6.143 1.00 91.06 97 SER A O 1
ATOM 770 N N . SER A 1 98 ? -10.058 3.449 4.552 1.00 90.69 98 SER A N 1
ATOM 771 C CA . SER A 1 98 ? -10.571 4.753 4.992 1.00 90.69 98 SER A CA 1
ATOM 772 C C . SER A 1 98 ? -11.740 4.645 5.974 1.00 90.69 98 SER A C 1
ATOM 774 O O . SER A 1 98 ? -12.206 5.665 6.470 1.00 90.69 98 SER A O 1
ATOM 776 N N . ASN A 1 99 ? -12.224 3.435 6.268 1.00 91.56 99 ASN A N 1
ATOM 777 C CA . ASN A 1 99 ? -13.241 3.206 7.292 1.00 91.56 99 ASN A CA 1
ATOM 778 C C . ASN A 1 99 ? -13.145 1.793 7.886 1.00 91.56 99 ASN A C 1
ATOM 780 O O . ASN A 1 99 ? -12.558 0.896 7.289 1.00 91.56 99 ASN A O 1
ATOM 784 N N . VAL A 1 100 ? -13.751 1.563 9.042 1.00 90.56 100 VAL A N 1
ATOM 785 C CA . VAL A 1 100 ? -13.942 0.211 9.572 1.00 90.56 100 VAL A CA 1
ATOM 786 C C . VAL A 1 100 ? -15.430 -0.078 9.647 1.00 90.56 100 VAL A C 1
ATOM 788 O O . VAL A 1 100 ? -16.198 0.726 10.177 1.00 90.56 100 VAL A O 1
ATOM 791 N N . ILE A 1 101 ? -15.847 -1.214 9.096 1.00 92.81 101 ILE A N 1
ATOM 792 C CA . ILE A 1 101 ? -17.230 -1.667 9.225 1.00 92.81 101 ILE A CA 1
ATOM 793 C C . ILE A 1 101 ? -17.297 -2.601 10.423 1.00 92.81 101 ILE A C 1
ATOM 795 O O . ILE A 1 101 ? -16.613 -3.620 10.465 1.00 92.81 101 ILE A O 1
ATOM 799 N N . LEU A 1 102 ? -18.116 -2.229 11.405 1.00 91.00 102 LEU A N 1
ATOM 800 C CA . LEU A 1 102 ? -18.478 -3.122 12.493 1.00 91.00 102 LEU A CA 1
ATOM 801 C C . LEU A 1 102 ? -19.553 -4.082 11.984 1.00 91.00 102 LEU A C 1
ATOM 803 O O . LEU A 1 102 ? -20.645 -3.645 11.616 1.00 91.00 102 LEU A O 1
ATOM 807 N N . ARG A 1 103 ? -19.235 -5.374 11.976 1.00 91.94 103 ARG A N 1
ATOM 808 C CA . ARG A 1 103 ? -20.162 -6.450 11.638 1.00 91.94 103 ARG A CA 1
ATOM 809 C C . ARG A 1 103 ? -20.157 -7.437 12.796 1.00 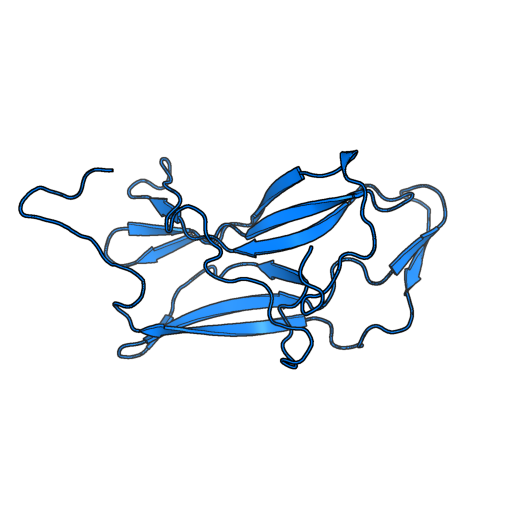91.94 103 ARG A C 1
ATOM 811 O O . ARG A 1 103 ? -19.201 -8.178 12.956 1.00 91.94 103 ARG A O 1
ATOM 818 N N . ASP A 1 104 ? -21.195 -7.389 13.624 1.00 90.06 104 ASP A N 1
ATOM 819 C CA . ASP A 1 104 ? -21.305 -8.201 14.840 1.00 90.06 104 ASP A CA 1
ATOM 820 C C . ASP A 1 104 ? -20.095 -8.013 15.787 1.00 90.06 104 ASP A C 1
ATOM 822 O O . ASP A 1 104 ? -19.892 -6.919 16.333 1.00 90.06 104 ASP A O 1
ATOM 826 N N . ASP A 1 105 ? -19.292 -9.056 15.996 1.00 89.50 105 ASP A N 1
ATOM 827 C CA . ASP A 1 105 ? -18.057 -9.057 16.786 1.00 89.50 105 ASP A CA 1
A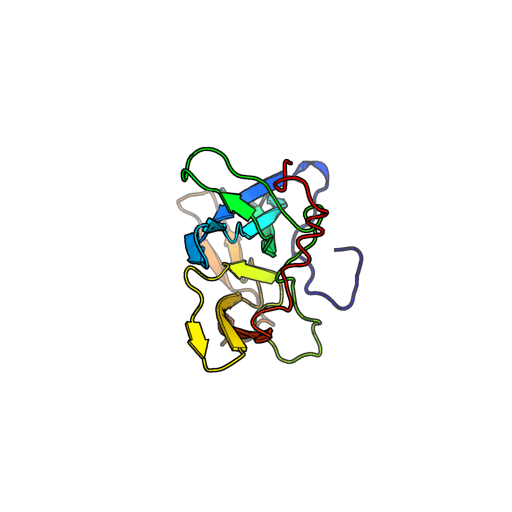TOM 828 C C . ASP A 1 105 ? -16.784 -8.904 15.932 1.00 89.50 105 ASP A C 1
ATOM 830 O O . ASP A 1 105 ? -15.664 -9.008 16.445 1.00 89.50 105 ASP A O 1
ATOM 834 N N . GLU A 1 106 ? -16.942 -8.573 14.651 1.00 92.88 106 GLU A N 1
ATOM 835 C CA . GLU A 1 106 ? -15.865 -8.389 13.688 1.00 92.88 106 GLU A CA 1
ATOM 836 C C . GLU A 1 106 ? -15.716 -6.935 13.228 1.00 92.88 106 GLU A C 1
ATOM 838 O O . GLU A 1 106 ? -16.653 -6.135 13.158 1.00 92.88 106 GLU A O 1
ATOM 843 N N . LEU A 1 107 ? -14.487 -6.606 12.852 1.00 91.62 107 LEU A N 1
ATOM 844 C CA . LEU A 1 107 ? -14.093 -5.364 12.219 1.00 91.62 107 LEU A CA 1
ATOM 845 C C . LEU A 1 107 ? -13.552 -5.666 10.839 1.00 91.62 107 LEU A C 1
ATOM 847 O O . LEU A 1 107 ? -12.569 -6.391 10.679 1.00 91.62 107 LEU A O 1
ATOM 851 N N . TRP A 1 108 ? -14.222 -5.095 9.853 1.00 95.12 108 TRP A N 1
ATOM 852 C CA . TRP A 1 108 ? -13.953 -5.310 8.447 1.00 95.12 108 TRP A CA 1
ATOM 853 C C . TRP A 1 108 ? -13.234 -4.092 7.880 1.00 95.12 108 TRP A C 1
ATOM 855 O O .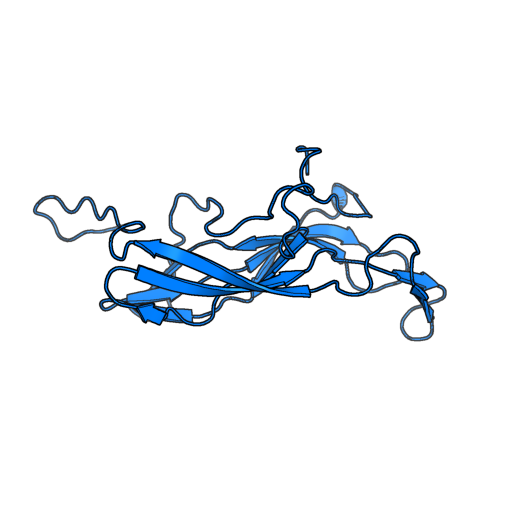 TRP A 1 108 ? -13.747 -2.968 7.913 1.00 95.12 108 TRP A O 1
ATOM 865 N N . PHE A 1 109 ? -12.038 -4.332 7.351 1.00 94.81 109 PHE A N 1
ATOM 866 C CA . PHE A 1 109 ? -11.189 -3.336 6.716 1.00 94.81 109 PHE A CA 1
ATOM 867 C C . PHE A 1 109 ? -11.127 -3.644 5.228 1.00 94.81 109 PHE A C 1
ATOM 869 O O . PHE A 1 109 ? -10.471 -4.599 4.814 1.00 94.81 109 PHE A O 1
ATOM 876 N N . TYR A 1 110 ? -11.806 -2.829 4.429 1.00 96.56 110 TYR A N 1
ATOM 877 C CA . TYR A 1 110 ? -11.695 -2.889 2.978 1.00 96.56 110 TYR A CA 1
ATOM 878 C C . TYR A 1 110 ? -10.519 -2.034 2.526 1.00 96.56 110 TYR A C 1
ATOM 880 O O . TYR A 1 110 ? -10.427 -0.863 2.886 1.00 96.56 110 TYR A O 1
ATOM 888 N N . TYR A 1 111 ? -9.611 -2.606 1.748 1.00 97.12 111 TYR A N 1
ATOM 889 C CA . TYR A 1 111 ? -8.387 -1.922 1.342 1.00 97.12 111 TYR A CA 1
ATOM 890 C C . TYR A 1 111 ? -8.030 -2.254 -0.100 1.00 97.12 111 TYR A C 1
ATOM 892 O O . TYR A 1 111 ? -8.402 -3.303 -0.620 1.00 97.12 111 TYR A O 1
ATOM 900 N N . THR A 1 112 ? -7.304 -1.359 -0.760 1.00 97.56 112 THR A N 1
ATOM 901 C CA . THR A 1 112 ? -6.842 -1.602 -2.130 1.00 97.56 112 THR A CA 1
ATOM 902 C C . THR A 1 112 ? -5.562 -2.418 -2.084 1.00 97.56 112 THR A C 1
ATOM 904 O O . THR A 1 112 ? -4.623 -2.026 -1.390 1.00 97.56 112 THR A O 1
ATOM 907 N N . GLY A 1 113 ? -5.496 -3.506 -2.851 1.00 97.56 113 GLY A N 1
ATOM 908 C CA . GLY A 1 113 ? -4.253 -4.222 -3.132 1.00 97.56 113 GLY A CA 1
ATOM 909 C C . GLY A 1 113 ? -3.938 -4.213 -4.621 1.00 97.56 113 GLY A C 1
ATOM 910 O O . GLY A 1 113 ? -4.834 -4.422 -5.439 1.00 97.56 113 GLY A O 1
ATOM 911 N N . LEU A 1 114 ? -2.671 -3.976 -4.961 1.00 97.38 114 LEU A N 1
ATOM 912 C CA . LEU A 1 114 ? -2.146 -4.108 -6.319 1.00 97.38 114 LEU A CA 1
ATOM 913 C C . LEU A 1 114 ? -0.948 -5.060 -6.339 1.00 97.38 114 LEU A C 1
ATOM 915 O O . LEU A 1 114 ? -0.025 -4.946 -5.517 1.00 97.38 114 LEU A O 1
ATOM 919 N N . LYS A 1 115 ? -0.955 -5.966 -7.322 1.00 96.44 115 LYS A N 1
ATOM 920 C CA . LYS A 1 115 ? 0.051 -7.020 -7.480 1.00 96.44 115 LYS A CA 1
ATOM 921 C C . LYS A 1 115 ? 1.432 -6.427 -7.768 1.00 96.44 115 LYS A C 1
ATOM 923 O O . LYS A 1 115 ? 2.439 -6.928 -7.281 1.00 96.44 115 LYS A O 1
ATOM 928 N N . TYR A 1 116 ? 1.477 -5.326 -8.520 1.00 94.94 116 TYR A N 1
ATOM 929 C CA . TYR A 1 116 ? 2.715 -4.734 -9.028 1.00 94.94 116 TYR A CA 1
ATOM 930 C C . TYR A 1 116 ? 2.701 -3.208 -8.903 1.00 94.94 116 TYR A C 1
ATOM 932 O O . TYR A 1 116 ? 1.639 -2.580 -8.908 1.00 94.94 116 TYR A O 1
ATOM 940 N N . ARG A 1 117 ? 3.891 -2.600 -8.805 1.00 92.56 117 ARG A N 1
ATOM 941 C CA . ARG A 1 117 ? 4.071 -1.138 -8.792 1.00 92.56 117 ARG A CA 1
ATOM 942 C C . ARG A 1 117 ? 4.354 -0.551 -10.167 1.00 92.56 117 ARG A C 1
ATOM 944 O O . ARG A 1 117 ? 3.834 0.522 -10.480 1.00 92.56 117 ARG A O 1
ATOM 951 N N . ASN A 1 118 ? 5.173 -1.245 -10.952 1.00 91.31 118 ASN A N 1
ATOM 952 C CA . ASN A 1 118 ? 5.633 -0.765 -12.241 1.00 91.31 118 ASN A CA 1
ATOM 953 C C . ASN A 1 118 ? 5.510 -1.847 -13.323 1.00 91.31 118 ASN A C 1
ATOM 955 O O . ASN A 1 118 ? 6.348 -2.739 -13.427 1.00 91.31 118 ASN A O 1
ATOM 959 N N . THR A 1 119 ? 4.458 -1.769 -14.132 1.00 93.31 119 THR A N 1
ATOM 960 C CA . THR A 1 119 ? 4.141 -2.755 -15.178 1.00 93.31 119 THR A CA 1
ATOM 961 C C . THR A 1 119 ? 4.606 -2.333 -16.574 1.00 93.31 119 THR A C 1
ATOM 963 O O . THR A 1 119 ? 4.231 -2.957 -17.564 1.00 93.31 119 THR A O 1
ATOM 966 N N . TRP A 1 120 ? 5.418 -1.280 -16.673 1.00 93.94 120 TRP A N 1
ATOM 967 C CA . TRP A 1 120 ? 5.865 -0.693 -17.935 1.00 93.94 120 TRP A CA 1
ATOM 968 C C . TRP A 1 120 ? 7.301 -0.158 -17.833 1.00 93.94 120 TRP A C 1
ATOM 970 O O . TRP A 1 120 ? 7.857 -0.038 -16.743 1.00 93.94 120 TRP A O 1
ATOM 980 N N . ASP A 1 121 ? 7.911 0.151 -18.970 1.00 94.81 121 ASP A N 1
ATOM 981 C CA . ASP A 1 121 ? 9.144 0.932 -19.083 1.00 94.81 121 ASP A CA 1
ATOM 982 C C . ASP A 1 121 ? 8.843 2.278 -19.748 1.00 94.81 121 ASP A C 1
ATOM 984 O O . ASP A 1 121 ? 7.934 2.366 -20.571 1.00 94.81 121 ASP A O 1
ATOM 988 N N . TYR A 1 122 ? 9.581 3.329 -19.383 1.00 95.88 122 TYR A N 1
ATOM 989 C CA . TYR A 1 122 ? 9.466 4.636 -20.033 1.00 95.88 122 TYR A CA 1
ATOM 990 C C . TYR A 1 122 ? 10.640 4.856 -20.981 1.00 95.88 122 TYR A C 1
ATOM 992 O O . TYR A 1 122 ? 11.804 4.802 -20.569 1.00 95.88 122 TYR A O 1
ATOM 1000 N N . VAL A 1 123 ? 10.343 5.093 -22.256 1.00 96.44 123 VAL A N 1
ATOM 1001 C CA . VAL A 1 123 ? 11.345 5.285 -23.312 1.00 96.44 123 VAL A CA 1
ATOM 1002 C C . VAL A 1 123 ? 11.229 6.695 -23.880 1.00 96.44 123 VAL A C 1
ATOM 1004 O O . VAL A 1 123 ? 10.140 7.143 -24.204 1.00 96.44 123 VAL A O 1
ATOM 1007 N N . GLY A 1 124 ? 12.359 7.391 -24.014 1.00 95.62 124 GLY A N 1
ATOM 1008 C CA . GLY A 1 124 ? 12.402 8.815 -24.368 1.00 95.62 124 GLY A CA 1
ATOM 1009 C C . GLY A 1 124 ? 12.659 9.713 -23.157 1.00 95.62 124 GLY A C 1
ATOM 1010 O O . GLY A 1 124 ? 13.118 9.234 -22.116 1.00 95.62 124 GLY A O 1
ATOM 1011 N N . GLU A 1 125 ? 12.410 11.011 -23.318 1.00 95.38 125 GLU A N 1
ATOM 1012 C CA . GLU A 1 125 ? 12.572 12.037 -22.283 1.00 95.38 125 GLU A CA 1
ATOM 1013 C C . GLU A 1 125 ? 11.203 12.442 -21.732 1.00 95.38 125 GLU A C 1
ATOM 1015 O O . GLU A 1 125 ? 10.264 12.658 -22.492 1.00 95.38 125 GLU A O 1
ATOM 1020 N N . TYR A 1 126 ? 11.066 12.525 -20.409 1.00 94.88 126 TYR A N 1
ATOM 1021 C CA . TYR A 1 126 ? 9.820 12.972 -19.792 1.00 94.88 126 TYR A CA 1
ATOM 1022 C C . TYR A 1 126 ? 9.590 14.472 -20.051 1.00 94.88 126 TYR A C 1
ATOM 1024 O O . TYR A 1 126 ? 10.524 15.247 -19.852 1.00 94.88 126 TYR A O 1
ATOM 1032 N N . PRO A 1 127 ? 8.365 14.920 -20.392 1.00 95.44 127 PRO A N 1
ATOM 1033 C CA . PRO A 1 127 ? 7.104 14.168 -20.408 1.00 95.44 127 PRO A CA 1
ATOM 1034 C C . PRO A 1 127 ? 6.720 13.540 -21.760 1.00 95.44 127 PRO A C 1
ATOM 1036 O O . PRO A 1 127 ? 5.670 12.902 -21.835 1.00 95.44 127 PRO A O 1
ATOM 1039 N N . ASP A 1 128 ? 7.547 13.689 -22.796 1.00 97.06 128 ASP A N 1
ATOM 1040 C CA . ASP A 1 128 ? 7.203 13.380 -24.195 1.00 97.06 128 ASP A CA 1
ATOM 1041 C C . ASP A 1 128 ? 7.555 11.947 -24.645 1.00 97.06 128 ASP A C 1
ATOM 1043 O O . ASP A 1 128 ? 7.306 11.566 -25.788 1.00 97.06 128 ASP A O 1
ATOM 1047 N N . GLY A 1 129 ? 8.146 11.142 -23.765 1.00 95.38 129 GLY A N 1
ATOM 1048 C CA . GLY A 1 129 ? 8.405 9.722 -23.986 1.00 95.38 129 GLY A CA 1
ATOM 1049 C C . GLY A 1 129 ? 7.158 8.830 -23.909 1.00 95.38 129 GLY A C 1
ATOM 1050 O O . GLY A 1 129 ? 6.038 9.269 -23.646 1.00 95.38 129 GLY A O 1
ATOM 1051 N N . GLU A 1 130 ? 7.370 7.530 -24.095 1.00 96.88 130 GLU A N 1
ATOM 1052 C CA . GLU A 1 130 ? 6.321 6.519 -24.223 1.00 96.88 130 GLU A CA 1
ATOM 1053 C C . GLU A 1 130 ? 6.372 5.479 -23.099 1.00 96.88 130 GLU A C 1
ATOM 1055 O O . GLU A 1 130 ? 7.443 5.032 -22.686 1.00 96.88 130 GLU A O 1
ATOM 1060 N N . HIS A 1 131 ? 5.191 5.048 -22.645 1.00 95.19 131 HIS A N 1
ATOM 1061 C CA . HIS A 1 131 ? 5.037 3.924 -21.724 1.00 95.19 131 HIS A CA 1
ATOM 1062 C C . HIS A 1 131 ? 4.918 2.619 -22.518 1.00 95.19 131 HIS A C 1
ATOM 1064 O O . HIS A 1 131 ? 3.922 2.398 -23.208 1.00 95.19 131 HIS A O 1
ATOM 1070 N N . ILE A 1 132 ? 5.902 1.735 -22.384 1.00 96.00 132 ILE A N 1
ATOM 1071 C CA . ILE A 1 132 ? 5.928 0.426 -23.038 1.00 96.00 132 ILE A CA 1
ATOM 1072 C C . ILE A 1 132 ? 5.574 -0.650 -22.005 1.00 96.00 132 ILE A C 1
ATOM 1074 O O . ILE A 1 132 ? 6.335 -0.839 -21.055 1.00 96.00 132 ILE A O 1
ATOM 1078 N N . PRO A 1 133 ? 4.445 -1.370 -22.141 1.00 93.94 133 PRO A N 1
ATOM 1079 C CA . PRO A 1 133 ? 4.083 -2.438 -21.214 1.00 93.94 133 PRO A CA 1
A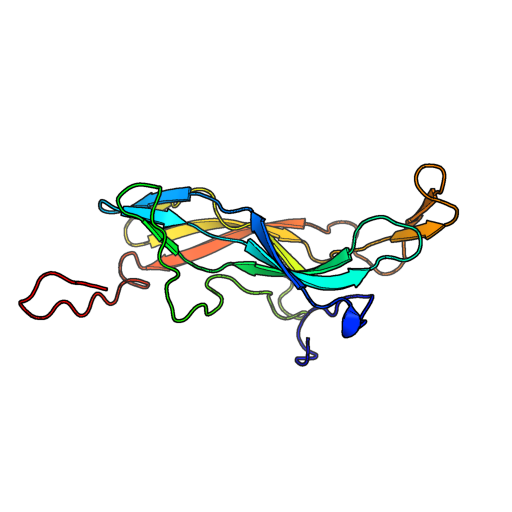TOM 1080 C C . PRO A 1 133 ? 5.144 -3.540 -21.160 1.00 93.94 133 PRO A C 1
ATOM 1082 O O . PRO A 1 133 ? 5.642 -3.993 -22.190 1.00 93.94 133 PRO A O 1
ATOM 1085 N N . VAL A 1 134 ? 5.444 -4.016 -19.955 1.00 93.12 134 VAL A N 1
ATOM 1086 C CA . VAL A 1 134 ? 6.327 -5.166 -19.750 1.00 93.12 134 VAL A CA 1
ATOM 1087 C C . VAL A 1 134 ? 5.501 -6.445 -19.747 1.00 93.12 134 VAL A C 1
ATOM 1089 O O . VAL A 1 134 ? 4.460 -6.538 -19.100 1.00 93.12 134 VAL A O 1
ATOM 1092 N N . THR A 1 135 ? 5.970 -7.451 -20.480 1.00 91.69 135 THR A N 1
ATOM 1093 C CA . THR A 1 135 ? 5.322 -8.765 -20.553 1.00 91.69 135 THR A CA 1
ATOM 1094 C C . THR A 1 135 ? 5.490 -9.557 -19.256 1.00 91.69 135 THR A C 1
ATOM 1096 O O . THR A 1 135 ? 6.509 -9.427 -18.581 1.00 91.69 135 THR A O 1
ATOM 1099 N N . GLY A 1 136 ? 4.550 -10.457 -18.961 1.00 89.31 136 GLY A N 1
ATOM 1100 C CA . GLY A 1 136 ? 4.639 -11.373 -17.814 1.00 89.31 136 GLY A CA 1
ATOM 1101 C C . GLY A 1 136 ? 3.890 -10.910 -16.563 1.00 89.31 136 GLY A C 1
ATOM 1102 O O . GLY A 1 136 ? 3.940 -11.597 -15.547 1.00 89.31 136 GLY A O 1
ATOM 1103 N N . PHE A 1 137 ? 3.182 -9.782 -16.638 1.00 91.12 137 PHE A N 1
ATOM 1104 C CA . PHE A 1 137 ? 2.202 -9.380 -15.635 1.00 91.12 137 PHE A CA 1
ATOM 1105 C C . PHE A 1 137 ? 0.803 -9.850 -16.021 1.00 91.12 137 PHE A C 1
ATOM 1107 O O . PHE A 1 137 ? 0.440 -9.837 -17.200 1.00 91.12 137 PHE A O 1
ATOM 1114 N N . ASP A 1 138 ? 0.015 -10.225 -15.016 1.00 90.31 138 ASP A N 1
ATOM 1115 C CA . ASP A 1 138 ? -1.404 -10.508 -15.204 1.00 90.31 138 ASP A CA 1
ATOM 1116 C C . ASP A 1 138 ? -2.150 -9.258 -15.696 1.00 90.31 138 ASP A C 1
ATOM 1118 O O . ASP A 1 138 ? -1.783 -8.128 -15.366 1.00 90.31 138 ASP A O 1
ATOM 1122 N N . SER A 1 139 ? -3.241 -9.443 -16.441 1.00 87.25 139 SER A N 1
ATOM 1123 C CA . SER A 1 139 ? -4.110 -8.328 -16.839 1.00 87.25 139 SER A CA 1
ATOM 1124 C C . SER A 1 139 ? -4.925 -7.767 -15.667 1.00 87.25 139 SER A C 1
ATOM 1126 O O . SER A 1 139 ? -5.273 -6.588 -15.659 1.00 87.25 139 SER A O 1
ATOM 1128 N N . ASP A 1 140 ? -5.237 -8.597 -14.670 1.00 92.75 140 ASP A N 1
ATOM 1129 C CA . ASP A 1 140 ? -5.952 -8.221 -13.453 1.00 92.75 140 ASP A CA 1
ATOM 1130 C C . ASP A 1 140 ? -4.950 -7.888 -12.330 1.00 92.75 140 ASP A C 1
ATOM 1132 O O . ASP A 1 140 ? -4.554 -8.716 -11.509 1.00 92.75 140 ASP A O 1
ATOM 1136 N N . ILE A 1 141 ? -4.494 -6.637 -12.301 1.00 93.69 141 ILE A N 1
ATOM 1137 C CA . ILE A 1 141 ? -3.402 -6.219 -11.405 1.00 93.69 141 ILE A CA 1
ATOM 1138 C C . ILE A 1 141 ? -3.863 -5.720 -10.033 1.00 93.69 141 ILE A C 1
ATOM 1140 O O . ILE A 1 141 ? -3.015 -5.398 -9.201 1.00 93.69 141 ILE A O 1
ATOM 1144 N N . GLY A 1 142 ? -5.171 -5.617 -9.785 1.00 96.00 142 GLY A N 1
ATOM 1145 C CA . GLY A 1 142 ? -5.691 -4.981 -8.579 1.00 96.00 142 GLY A CA 1
ATOM 1146 C C . GLY A 1 142 ? -7.105 -5.387 -8.192 1.00 96.00 142 GLY A C 1
ATOM 1147 O O . GLY A 1 142 ? -7.932 -5.677 -9.053 1.00 96.00 142 GLY A O 1
ATOM 1148 N N . ALA A 1 143 ? -7.374 -5.349 -6.888 1.00 97.12 143 ALA A N 1
ATOM 1149 C CA . ALA A 1 143 ? -8.686 -5.611 -6.310 1.00 97.12 143 ALA A CA 1
ATOM 1150 C C . ALA A 1 143 ? -8.888 -4.842 -4.994 1.00 97.12 143 ALA A C 1
ATOM 1152 O O . ALA A 1 143 ? -7.945 -4.309 -4.399 1.00 97.12 143 ALA A O 1
ATOM 1153 N N . ILE A 1 144 ? -10.138 -4.819 -4.526 1.00 97.19 144 ILE A N 1
ATOM 1154 C CA . ILE A 1 144 ? -10.460 -4.464 -3.144 1.00 97.19 144 ILE A CA 1
ATOM 1155 C C . ILE A 1 144 ? -10.400 -5.745 -2.315 1.00 97.19 144 ILE A C 1
ATOM 1157 O O . ILE A 1 144 ? -11.162 -6.681 -2.547 1.00 97.19 144 ILE A O 1
ATOM 1161 N N . ASN A 1 145 ? -9.497 -5.764 -1.347 1.00 97.00 145 ASN A N 1
ATOM 1162 C CA . ASN A 1 145 ? -9.314 -6.855 -0.405 1.00 97.00 145 ASN A CA 1
ATOM 1163 C C . ASN A 1 145 ? -10.080 -6.582 0.895 1.00 97.00 145 ASN A C 1
ATOM 1165 O O . ASN A 1 145 ? -10.493 -5.452 1.173 1.00 97.00 145 ASN A O 1
ATOM 1169 N N . LEU A 1 146 ? -10.239 -7.627 1.707 1.00 96.06 146 LEU A N 1
ATOM 1170 C CA . LEU A 1 146 ? -10.883 -7.571 3.014 1.00 96.06 146 LEU A CA 1
ATOM 1171 C C . LEU A 1 146 ? -9.960 -8.186 4.068 1.00 96.06 146 LEU A C 1
ATOM 1173 O O . LEU A 1 146 ? -9.613 -9.361 3.980 1.00 96.06 146 LEU A O 1
ATOM 1177 N N . ALA A 1 147 ? -9.618 -7.403 5.089 1.00 94.19 147 ALA A N 1
ATOM 1178 C CA . ALA A 1 147 ? -9.024 -7.907 6.320 1.00 94.19 147 ALA A CA 1
ATOM 1179 C C . ALA A 1 147 ? -10.086 -7.902 7.424 1.00 94.19 147 ALA A C 1
ATOM 1181 O O . ALA A 1 147 ? -10.773 -6.897 7.627 1.00 94.19 147 ALA A O 1
ATOM 1182 N N . VAL A 1 148 ? -10.214 -9.024 8.132 1.00 93.81 148 VAL A N 1
ATOM 1183 C CA . VAL A 1 148 ? -11.180 -9.205 9.222 1.00 93.81 148 VAL A CA 1
ATOM 1184 C C . VAL A 1 148 ? -10.429 -9.398 10.531 1.00 93.81 148 VAL A C 1
ATOM 1186 O O . VAL A 1 148 ? -9.504 -10.203 10.623 1.00 93.81 148 VAL A O 1
ATOM 1189 N N . LEU A 1 149 ? -10.829 -8.644 11.549 1.00 89.75 149 LEU A N 1
ATOM 1190 C CA . LEU A 1 149 ? -10.296 -8.729 12.904 1.00 89.75 149 LEU A CA 1
ATOM 1191 C C . LEU A 1 149 ? -11.445 -8.882 13.888 1.00 89.75 149 LEU A C 1
ATOM 1193 O O . LEU A 1 149 ? -12.476 -8.235 13.740 1.00 89.75 149 LEU A O 1
ATOM 1197 N N . ARG A 1 150 ? -11.242 -9.643 14.962 1.00 88.81 150 ARG A N 1
ATOM 1198 C CA . ARG A 1 150 ? -12.146 -9.572 16.115 1.00 88.81 150 ARG A CA 1
ATOM 1199 C C . ARG A 1 150 ? -12.144 -8.147 16.693 1.00 88.81 150 ARG A C 1
ATOM 1201 O O . ARG A 1 150 ? -11.089 -7.505 16.765 1.00 88.81 150 ARG A O 1
ATOM 1208 N N . ARG A 1 151 ? -13.299 -7.668 17.152 1.00 79.69 151 ARG A N 1
ATOM 1209 C CA . ARG A 1 151 ? -13.523 -6.303 17.666 1.00 79.69 151 ARG A CA 1
ATOM 1210 C C . ARG A 1 151 ? -12.544 -5.861 18.757 1.00 79.69 151 ARG A C 1
ATOM 1212 O O . ARG A 1 151 ? -12.162 -4.694 18.792 1.00 79.69 151 ARG A O 1
ATOM 1219 N N . ASP A 1 152 ? -12.062 -6.808 19.558 1.00 70.69 152 ASP A N 1
ATOM 1220 C CA . ASP A 1 152 ? -11.083 -6.590 20.633 1.00 70.69 152 ASP A CA 1
ATOM 1221 C C . ASP A 1 152 ? -9.740 -7.289 20.341 1.00 70.69 152 ASP A C 1
ATOM 1223 O O . ASP A 1 152 ? -9.102 -7.870 21.220 1.00 70.69 152 ASP A O 1
ATOM 1227 N N . GLY A 1 153 ? -9.348 -7.365 19.066 1.00 64.50 153 GLY A N 1
ATOM 1228 C CA . GLY A 1 153 ? -8.155 -8.092 18.602 1.00 64.50 153 GLY A CA 1
ATOM 1229 C C . GLY A 1 153 ? -6.904 -7.236 18.441 1.00 64.50 153 GLY A C 1
ATOM 1230 O O . GLY A 1 153 ? -5.806 -7.770 18.359 1.00 64.50 153 GLY A O 1
ATOM 1231 N N . PHE A 1 154 ? -7.064 -5.915 18.404 1.00 63.78 154 PHE A N 1
ATOM 1232 C CA . PHE A 1 154 ? -5.988 -4.962 18.110 1.00 63.78 154 PHE A CA 1
ATOM 1233 C C . PHE A 1 154 ? -5.730 -3.974 19.259 1.00 63.78 154 PHE A C 1
ATOM 1235 O O . PHE A 1 154 ? -4.804 -3.169 19.183 1.00 63.78 154 PHE A O 1
ATOM 1242 N N . ILE A 1 155 ? -6.525 -4.044 20.334 1.00 54.44 155 ILE A N 1
ATOM 1243 C CA . ILE A 1 155 ? -6.403 -3.189 21.517 1.00 54.44 155 ILE A CA 1
ATOM 1244 C C . ILE A 1 155 ? -6.075 -4.068 22.728 1.00 54.44 155 ILE A C 1
ATOM 1246 O O . ILE A 1 155 ? -6.963 -4.581 23.398 1.00 54.44 155 ILE A O 1
ATOM 1250 N N . SER A 1 156 ? -4.787 -4.203 23.044 1.00 47.47 156 SER A N 1
ATOM 1251 C CA . SER A 1 156 ? -4.358 -4.407 24.430 1.00 47.47 156 SER A CA 1
ATOM 1252 C C . SER A 1 156 ? -4.017 -3.026 24.982 1.00 47.47 156 SER A C 1
ATOM 1254 O O . SER A 1 156 ? -2.889 -2.548 24.891 1.00 47.47 156 SER A O 1
ATOM 1256 N N . LEU A 1 157 ? -5.031 -2.323 25.486 1.00 45.31 157 LEU A N 1
ATOM 1257 C CA . LEU A 1 157 ? -4.799 -1.209 26.396 1.00 45.31 157 LEU A CA 1
ATOM 1258 C C . LEU A 1 157 ? -4.487 -1.855 27.743 1.00 45.31 157 LEU A C 1
ATOM 1260 O O . LEU A 1 157 ? -5.401 -2.176 28.497 1.00 45.31 157 LEU A O 1
ATOM 1264 N N . ASN A 1 158 ? -3.206 -2.080 28.039 1.00 39.38 158 ASN A N 1
ATOM 1265 C CA . ASN A 1 158 ? -2.770 -2.335 29.412 1.00 39.38 158 ASN A CA 1
ATOM 1266 C C . ASN A 1 158 ? -2.968 -1.047 30.223 1.00 39.38 158 ASN A C 1
ATOM 1268 O O . ASN A 1 158 ? -2.023 -0.317 30.511 1.00 39.38 158 ASN A O 1
ATOM 1272 N N . ALA A 1 159 ? -4.220 -0.733 30.539 1.00 38.78 159 ALA A N 1
ATOM 1273 C CA . ALA A 1 159 ? -4.563 0.259 31.532 1.00 38.78 159 ALA A CA 1
ATOM 1274 C C . ALA A 1 159 ? -4.567 -0.459 32.883 1.00 38.78 159 ALA A C 1
ATOM 1276 O O . ALA A 1 159 ? -5.536 -1.117 33.252 1.00 38.78 159 ALA A O 1
ATOM 1277 N N . ASN A 1 160 ? -3.473 -0.333 33.634 1.00 40.81 160 ASN A N 1
ATOM 1278 C CA . ASN A 1 160 ? -3.588 -0.435 35.088 1.00 40.81 160 ASN A CA 1
ATOM 1279 C C . ASN A 1 160 ? -4.445 0.749 35.592 1.00 40.81 160 ASN A C 1
ATOM 1281 O O . ASN A 1 160 ? -4.845 1.595 34.800 1.00 40.81 160 ASN A O 1
ATOM 1285 N N . HIS A 1 161 ? -4.740 0.834 36.893 1.00 44.09 161 HIS A N 1
ATOM 1286 C CA . HIS A 1 161 ? -5.589 1.867 37.532 1.00 44.09 161 HIS A CA 1
ATOM 1287 C C . HIS A 1 161 ? -5.092 3.336 37.410 1.00 44.09 161 HIS A C 1
ATOM 1289 O O . HIS A 1 161 ? -5.400 4.182 38.246 1.00 44.09 161 HIS A O 1
ATOM 1295 N N . GLN A 1 162 ? -4.315 3.661 36.384 1.00 40.06 162 GLN A N 1
ATOM 1296 C CA . GLN A 1 162 ? -3.984 5.006 35.951 1.00 40.06 162 GLN A CA 1
ATOM 1297 C C . GLN A 1 162 ? -4.476 5.174 34.515 1.00 40.06 162 GLN A C 1
ATOM 1299 O O . GLN A 1 162 ? -4.315 4.276 33.690 1.00 40.06 162 GLN A O 1
ATOM 1304 N N . GLU A 1 163 ? -5.087 6.322 34.218 1.00 42.50 163 GLU A N 1
ATOM 1305 C CA . GLU A 1 163 ? -5.435 6.693 32.846 1.00 42.50 163 GLU A CA 1
ATOM 1306 C C . GLU A 1 163 ? -4.248 6.410 31.919 1.00 42.50 163 GLU A C 1
ATOM 1308 O O . GLU A 1 163 ? -3.126 6.834 32.202 1.00 42.50 163 GLU A O 1
ATOM 1313 N N . GLY A 1 164 ? -4.487 5.670 30.832 1.00 38.59 164 GLY A N 1
ATOM 1314 C CA . GLY A 1 164 ? -3.448 5.349 29.861 1.00 38.59 164 GLY A CA 1
ATOM 1315 C C . GLY A 1 164 ? -2.828 6.632 29.314 1.00 38.59 164 GLY A C 1
ATOM 1316 O O . GLY A 1 164 ? -3.475 7.372 28.569 1.00 38.59 164 GLY A O 1
ATOM 1317 N N . ARG A 1 165 ? -1.582 6.898 29.707 1.00 37.84 165 ARG A N 1
ATOM 1318 C CA . ARG A 1 165 ? -0.731 7.948 29.148 1.00 37.84 165 ARG A CA 1
ATOM 1319 C C . ARG A 1 165 ? 0.309 7.286 28.249 1.00 37.84 165 ARG A C 1
ATOM 1321 O O . ARG A 1 165 ? 0.831 6.230 28.601 1.00 37.84 165 ARG A O 1
ATOM 1328 N N . PHE A 1 166 ? 0.536 7.886 27.084 1.00 50.28 166 PHE A N 1
ATOM 1329 C CA . PHE A 1 166 ? 1.657 7.547 26.207 1.00 50.28 166 PHE A CA 1
ATOM 1330 C C . PHE A 1 166 ? 2.963 8.095 26.781 1.00 50.28 166 PHE A C 1
ATOM 1332 O O . PHE A 1 166 ? 2.900 9.169 27.427 1.00 50.28 166 PHE A O 1
#

Foldseek 3Di:
DPDPQFDDWPDADPVQWDWDQPDWAWDDDPQKIKIFGWIWTFGADAPQDPDGITFTATWIWIDNPVPDIDTPPVRHGPDAADGPVPPDLQRGYKAWANYWDDDPQKTKTWIKHFNGDQQFHWDDHPPPTDTGGDPDDDPCGIDTDIDMDGNCRRDPPPDDVDDDDD

Nearest PDB structures (foldseek):
  3gnz-assembly1_P  TM=2.680E-01  e=1.268E+00  Pythium aphanidermatum
  5ien-assembly1_A  TM=3.942E-01  e=3.271E+00  synthetic construct
  3hx8-assembly2_C  TM=3.933E-01  e=4.037E+00  Mesorhizobium loti
  2chc-assembly1_A  TM=3.983E-01  e=4.255E+00  Mycobacterium tuberculosis H37Rv

Sequence (166 aa):
MANPNLCQPRFNSREDYKVDVYNMGVFRYQGYYLGTPAMYHATSGVKNYPNTDGYHLVQLACSRDLKTWHRLGNRSPFIGPSPLSSGAYDLAQIIGSSNVILRDDELWFYYTGLKYRNTWDYVGEYPDGEHIPVTGFDSDIGAINLAVLRRDGFISLNANHQEGRF